Protein AF-A0A382CAE7-F1 (afdb_monomer_lite)

Sequence (51 aa):
MSDLLVSRKEHSFWMREALHLAEIARDDGEVPVGAIITCHDRIIGKGYNQR

Structure (mmCIF, N/CA/C/O backbone):
data_AF-A0A382CAE7-F1
#
_entry.id   AF-A0A382CAE7-F1
#
loop_
_atom_site.group_PDB
_atom_site.id
_atom_site.type_symbol
_atom_site.label_atom_id
_atom_site.label_alt_id
_atom_site.label_comp_id
_atom_site.label_asym_id
_atom_site.label_entity_id
_atom_site.label_seq_id
_atom_site.pdbx_PDB_ins_code
_atom_site.Cartn_x
_atom_site.Cartn_y
_atom_site.Cartn_z
_atom_site.occupancy
_atom_site.B_iso_or_equiv
_atom_site.auth_seq_id
_atom_site.auth_comp_id
_atom_site.auth_asym_id
_atom_site.auth_atom_id
_atom_site.pdbx_PDB_model_num
ATOM 1 N N . MET A 1 1 ? 19.977 -12.266 -17.188 1.00 52.28 1 MET A N 1
ATOM 2 C CA . MET A 1 1 ? 19.198 -12.906 -16.098 1.00 52.28 1 MET A CA 1
ATOM 3 C C . MET A 1 1 ? 18.839 -11.939 -14.963 1.00 52.28 1 MET A C 1
ATOM 5 O O . MET A 1 1 ? 17.874 -12.216 -14.270 1.00 52.28 1 MET A O 1
ATOM 9 N N . SER A 1 2 ? 19.528 -10.800 -14.797 1.00 58.19 2 SER A N 1
ATOM 10 C CA . SER A 1 2 ? 19.187 -9.730 -13.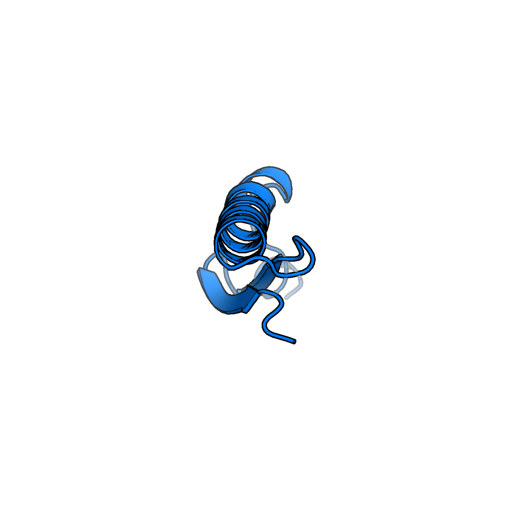835 1.00 58.19 2 SER A CA 1
ATOM 11 C C . SER A 1 2 ? 17.823 -9.072 -14.077 1.00 58.19 2 SER A C 1
ATOM 13 O O . SER A 1 2 ? 17.117 -8.738 -13.131 1.00 58.19 2 SER A O 1
ATOM 15 N N . ASP A 1 3 ? 17.429 -8.938 -15.343 1.00 60.44 3 ASP A N 1
ATOM 16 C CA . ASP A 1 3 ? 16.285 -8.102 -15.740 1.00 60.44 3 ASP A CA 1
ATOM 17 C C . ASP A 1 3 ? 14.919 -8.745 -15.469 1.00 60.44 3 ASP A C 1
ATOM 19 O O . ASP A 1 3 ? 13.885 -8.107 -15.640 1.00 60.44 3 ASP A O 1
ATOM 23 N N . LEU A 1 4 ? 14.896 -10.014 -15.047 1.00 60.00 4 LEU A N 1
ATOM 24 C CA . LEU A 1 4 ? 13.661 -10.703 -14.665 1.00 60.00 4 LEU A CA 1
ATOM 25 C C . LEU A 1 4 ? 13.211 -10.323 -13.246 1.00 60.00 4 LEU A C 1
ATOM 27 O O . LEU A 1 4 ? 12.019 -10.330 -12.959 1.00 60.00 4 LEU A O 1
ATOM 31 N N . LEU A 1 5 ? 14.140 -9.958 -12.357 1.00 62.91 5 LEU A N 1
ATOM 32 C CA . LEU A 1 5 ? 13.819 -9.683 -10.950 1.00 62.91 5 LEU A CA 1
ATOM 33 C C . LEU A 1 5 ? 13.584 -8.199 -10.655 1.00 62.91 5 LEU A C 1
ATOM 35 O O . LEU A 1 5 ? 12.933 -7.872 -9.665 1.00 62.91 5 LEU A O 1
ATOM 39 N N . VAL A 1 6 ? 14.088 -7.299 -11.501 1.00 69.81 6 VAL A N 1
ATOM 40 C CA . VAL A 1 6 ? 13.997 -5.856 -11.267 1.00 69.81 6 VAL A CA 1
ATOM 41 C C . VAL A 1 6 ? 12.773 -5.289 -11.981 1.00 69.81 6 VAL A C 1
ATOM 43 O O . VAL A 1 6 ? 12.640 -5.386 -13.198 1.00 69.81 6 VAL A O 1
ATOM 46 N N . SER A 1 7 ? 11.873 -4.682 -11.207 1.00 76.19 7 SER A N 1
ATOM 47 C CA . SER A 1 7 ? 10.763 -3.891 -11.743 1.00 76.19 7 SER A CA 1
ATOM 48 C C . SER A 1 7 ? 11.299 -2.768 -12.633 1.00 76.19 7 SER A C 1
ATOM 50 O O . SER A 1 7 ? 12.166 -2.007 -12.214 1.00 76.19 7 SER A O 1
ATOM 52 N N . ARG A 1 8 ? 10.722 -2.600 -13.826 1.00 82.88 8 ARG A N 1
ATOM 53 C CA . ARG A 1 8 ? 10.996 -1.458 -14.717 1.00 82.88 8 ARG A CA 1
ATOM 54 C C . ARG A 1 8 ? 10.315 -0.173 -14.257 1.00 82.88 8 ARG A C 1
ATOM 56 O O . ARG A 1 8 ? 10.538 0.884 -14.838 1.00 82.88 8 ARG A O 1
ATOM 63 N N . LYS A 1 9 ? 9.439 -0.260 -13.254 1.00 86.38 9 LYS A N 1
ATOM 64 C CA . LYS A 1 9 ? 8.799 0.899 -12.628 1.00 86.38 9 LYS A CA 1
ATOM 65 C C . LYS A 1 9 ? 9.581 1.360 -11.406 1.00 86.38 9 LYS A C 1
ATOM 67 O O . LYS A 1 9 ? 10.006 0.531 -10.601 1.00 86.38 9 LYS A O 1
ATOM 72 N N . GLU A 1 10 ? 9.640 2.676 -11.239 1.00 91.81 10 GLU A N 1
ATOM 73 C CA . GLU A 1 10 ? 10.152 3.342 -10.042 1.00 91.81 10 GLU A CA 1
ATOM 74 C C . GLU A 1 10 ? 9.442 2.868 -8.770 1.00 91.81 10 GLU A C 1
ATOM 76 O O . GLU A 1 10 ? 8.227 2.650 -8.766 1.00 91.81 10 GLU A O 1
ATOM 81 N N . HIS A 1 11 ? 10.164 2.793 -7.651 1.00 92.38 11 HIS A N 1
ATOM 82 C CA . HIS A 1 11 ? 9.574 2.416 -6.361 1.00 92.38 11 HIS A CA 1
ATOM 83 C C . HIS A 1 11 ? 8.405 3.328 -5.962 1.00 92.38 11 HIS A C 1
ATOM 85 O O . HIS A 1 11 ? 7.397 2.846 -5.447 1.00 92.38 11 HIS A O 1
ATOM 91 N N . SER A 1 12 ? 8.477 4.623 -6.278 1.00 95.44 12 SER A N 1
ATOM 92 C CA . SER A 1 12 ? 7.399 5.586 -6.021 1.00 95.44 12 SER A CA 1
ATOM 93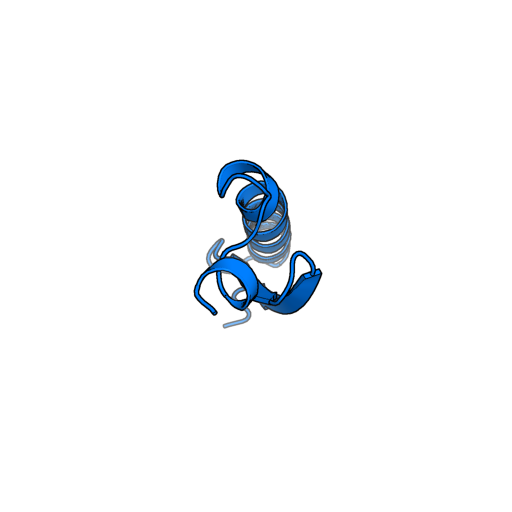 C C . SER A 1 12 ? 6.098 5.255 -6.762 1.00 95.44 12 SER A C 1
ATOM 95 O O . SER A 1 12 ? 5.024 5.635 -6.303 1.00 95.44 12 SER A O 1
ATOM 97 N N . PHE A 1 13 ? 6.160 4.540 -7.896 1.00 95.94 13 PHE A N 1
ATOM 98 C CA . PHE A 1 13 ? 4.958 4.041 -8.572 1.00 95.94 13 PHE A CA 1
ATOM 99 C C . PHE A 1 13 ? 4.222 3.028 -7.694 1.00 95.94 13 PHE A C 1
ATOM 101 O O . PHE A 1 13 ? 3.007 3.116 -7.534 1.00 95.94 13 PHE A O 1
ATOM 108 N N . TRP A 1 14 ? 4.972 2.085 -7.127 1.00 96.75 14 TRP A N 1
ATOM 109 C CA . TRP A 1 14 ? 4.461 1.014 -6.279 1.00 96.75 14 TRP A CA 1
ATOM 110 C C . TRP A 1 14 ? 4.018 1.526 -4.911 1.00 96.75 14 TRP A C 1
ATOM 112 O O . TRP A 1 14 ? 2.964 1.136 -4.419 1.00 96.75 14 TRP A O 1
ATOM 122 N N . MET A 1 15 ? 4.773 2.459 -4.334 1.00 97.94 15 MET A N 1
ATOM 123 C CA . MET A 1 15 ? 4.501 2.997 -3.003 1.00 97.94 15 MET A CA 1
ATOM 124 C C . MET A 1 15 ? 3.124 3.663 -2.891 1.00 97.94 15 MET A C 1
ATOM 126 O O . MET A 1 15 ? 2.515 3.604 -1.830 1.00 97.94 15 MET A O 1
ATOM 130 N N . ARG A 1 16 ? 2.582 4.229 -3.980 1.00 97.94 16 ARG A N 1
ATOM 131 C CA . ARG A 1 16 ? 1.212 4.776 -3.978 1.00 97.94 16 ARG A CA 1
ATOM 132 C C . ARG A 1 16 ? 0.162 3.738 -3.584 1.00 97.94 16 ARG A C 1
ATOM 134 O O . ARG A 1 16 ? -0.764 4.069 -2.859 1.00 97.94 16 ARG A O 1
ATOM 141 N N . GLU A 1 17 ? 0.329 2.493 -4.020 1.00 98.44 17 GLU A N 1
ATOM 142 C CA . GLU A 1 17 ? -0.585 1.410 -3.653 1.00 98.44 17 GLU A CA 1
ATOM 143 C C . GLU A 1 17 ? -0.433 1.019 -2.177 1.00 98.44 17 GLU A C 1
ATOM 145 O O . GLU A 1 17 ? -1.424 0.806 -1.487 1.00 98.44 17 GLU A O 1
ATOM 150 N N . ALA A 1 18 ? 0.802 0.953 -1.671 1.00 98.69 18 ALA A N 1
ATOM 151 C CA . ALA A 1 18 ? 1.056 0.662 -0.259 1.00 98.69 18 ALA A CA 1
ATOM 152 C C . ALA A 1 18 ? 0.499 1.761 0.663 1.00 98.69 18 ALA A C 1
ATOM 154 O O . ALA A 1 18 ? -0.062 1.456 1.710 1.00 98.69 18 ALA A O 1
ATOM 155 N N . LEU A 1 19 ? 0.602 3.029 0.253 1.00 98.75 19 LEU A N 1
ATOM 156 C CA . LEU A 1 19 ? 0.013 4.158 0.975 1.00 98.75 19 LEU A CA 1
ATOM 157 C C . LEU A 1 19 ? -1.516 4.116 0.950 1.00 98.75 19 LEU A C 1
ATOM 159 O O . LEU A 1 19 ? -2.129 4.335 1.986 1.00 98.75 19 LEU A O 1
ATOM 163 N N . HIS A 1 20 ? -2.129 3.756 -0.181 1.00 98.75 20 HIS A N 1
ATOM 164 C CA . HIS A 1 20 ? -3.577 3.557 -0.246 1.00 98.75 20 HIS A CA 1
ATOM 165 C C . HIS A 1 20 ? -4.050 2.458 0.723 1.00 98.75 20 HIS A C 1
ATOM 167 O O . HIS A 1 20 ? -5.023 2.632 1.445 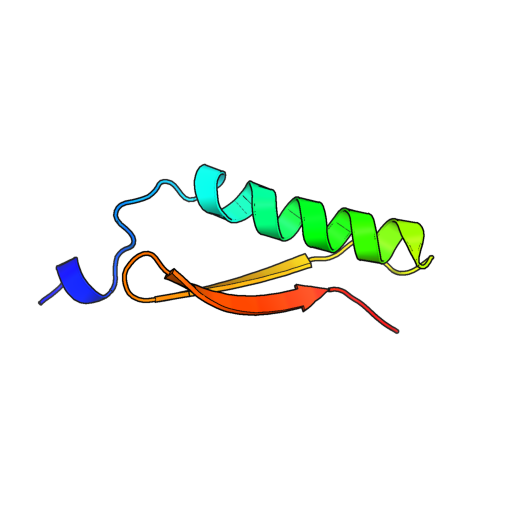1.00 98.75 20 HIS A O 1
ATOM 173 N N . LEU A 1 21 ? -3.319 1.344 0.813 1.00 98.81 21 LEU A N 1
ATOM 174 C CA . LEU A 1 21 ? -3.595 0.284 1.790 1.00 98.81 21 LEU A CA 1
ATOM 175 C C . LEU A 1 21 ? -3.434 0.768 3.245 1.00 98.81 21 LEU A C 1
ATOM 177 O O . LEU A 1 21 ? -4.206 0.370 4.113 1.00 98.81 21 LEU A O 1
ATOM 181 N N . ALA A 1 22 ? -2.466 1.646 3.515 1.00 98.81 22 ALA A N 1
ATOM 182 C CA . ALA A 1 22 ? -2.301 2.272 4.827 1.00 98.81 22 ALA A CA 1
ATOM 183 C C . ALA A 1 22 ? -3.446 3.245 5.172 1.00 98.81 22 ALA A C 1
ATOM 185 O O . ALA A 1 22 ? -3.808 3.362 6.341 1.00 98.81 22 ALA A O 1
ATOM 186 N N . GLU A 1 23 ? -4.027 3.928 4.179 1.00 98.75 23 GLU A N 1
ATOM 187 C CA . GLU A 1 23 ? -5.236 4.744 4.362 1.00 98.75 23 GLU A CA 1
ATOM 188 C C . GLU A 1 23 ? -6.434 3.877 4.745 1.00 98.75 23 GLU A C 1
ATOM 190 O O . GLU A 1 23 ? -7.147 4.238 5.672 1.00 98.75 23 GLU A O 1
ATOM 195 N N . ILE A 1 24 ? -6.603 2.708 4.117 1.00 98.56 24 ILE A N 1
ATOM 196 C CA . ILE A 1 24 ? -7.653 1.750 4.502 1.00 98.56 24 ILE A CA 1
ATOM 197 C C . ILE A 1 24 ? -7.466 1.311 5.959 1.00 98.56 24 ILE A C 1
ATOM 199 O O . ILE A 1 24 ? -8.410 1.392 6.735 1.00 98.56 24 ILE A O 1
ATOM 203 N N . ALA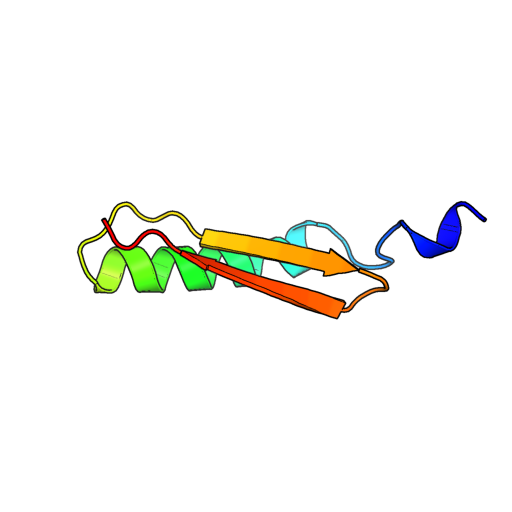 A 1 25 ? -6.244 0.930 6.360 1.00 98.69 25 ALA A N 1
ATOM 204 C CA . ALA A 1 25 ? -5.952 0.596 7.758 1.00 98.69 25 ALA A CA 1
ATOM 205 C C . ALA A 1 25 ? -6.345 1.739 8.708 1.00 98.69 25 ALA A C 1
ATOM 207 O O . ALA A 1 25 ? -7.031 1.524 9.702 1.00 98.69 25 ALA A O 1
ATOM 208 N N . ARG A 1 26 ? -5.957 2.976 8.379 1.00 98.50 26 ARG A N 1
ATOM 209 C CA . ARG A 1 26 ? -6.318 4.156 9.175 1.00 98.50 26 ARG A CA 1
ATOM 210 C C . ARG A 1 26 ? -7.833 4.309 9.307 1.00 98.50 26 ARG A C 1
ATOM 212 O O . ARG A 1 26 ? -8.315 4.616 10.395 1.00 98.50 26 ARG A O 1
ATOM 219 N N . ASP A 1 27 ? -8.559 4.146 8.207 1.00 98.44 27 ASP A N 1
ATOM 220 C CA . ASP A 1 27 ? -10.009 4.329 8.157 1.00 98.44 27 ASP A CA 1
ATOM 221 C C . ASP A 1 27 ? -10.744 3.208 8.926 1.00 98.44 27 ASP A C 1
ATOM 223 O O . ASP A 1 27 ? -11.788 3.465 9.526 1.00 98.44 27 ASP A O 1
ATOM 227 N N . ASP A 1 28 ? -10.141 2.016 9.016 1.00 98.12 28 ASP A N 1
ATOM 228 C CA . ASP A 1 28 ? -10.575 0.897 9.868 1.00 98.12 28 ASP A CA 1
ATOM 229 C C . ASP A 1 28 ? -10.195 1.085 11.361 1.00 98.12 28 ASP A C 1
ATOM 231 O O . ASP A 1 28 ? -10.579 0.280 12.209 1.00 98.12 28 ASP A O 1
ATOM 235 N N . GLY A 1 29 ? -9.472 2.156 11.715 1.00 97.69 29 GLY A N 1
ATOM 236 C CA . GLY A 1 29 ? -9.009 2.437 13.083 1.00 97.69 29 GLY A CA 1
ATOM 237 C C . GLY A 1 29 ? -7.720 1.710 13.486 1.00 97.69 29 GLY A C 1
ATOM 238 O O . GLY A 1 29 ? -7.329 1.743 14.653 1.00 97.69 29 GLY A O 1
ATOM 239 N N . GLU A 1 30 ? -7.052 1.079 12.524 1.00 98.62 30 GLU A N 1
ATOM 240 C CA . GLU A 1 30 ? -5.829 0.299 12.684 1.00 98.62 30 GLU A CA 1
ATOM 241 C C . GLU A 1 30 ? -4.565 1.163 12.552 1.00 98.62 30 GLU A C 1
ATOM 243 O O . GLU A 1 30 ? -4.586 2.298 12.060 1.00 98.62 30 GLU A O 1
ATOM 248 N N . VAL A 1 31 ? -3.410 0.615 12.955 1.00 98.38 31 VAL A N 1
ATOM 249 C CA . VAL A 1 31 ? -2.114 1.266 12.698 1.00 98.38 31 VAL A CA 1
ATOM 250 C C . VAL A 1 31 ? -1.917 1.412 11.177 1.00 98.38 31 VAL A C 1
ATOM 252 O O . VAL A 1 31 ? -1.974 0.410 10.464 1.00 98.38 31 VAL A O 1
ATOM 255 N N . PRO A 1 32 ? -1.644 2.620 10.644 1.00 98.56 32 PRO A N 1
ATOM 256 C CA . PRO A 1 32 ? -1.670 2.892 9.206 1.00 98.56 32 PRO A CA 1
A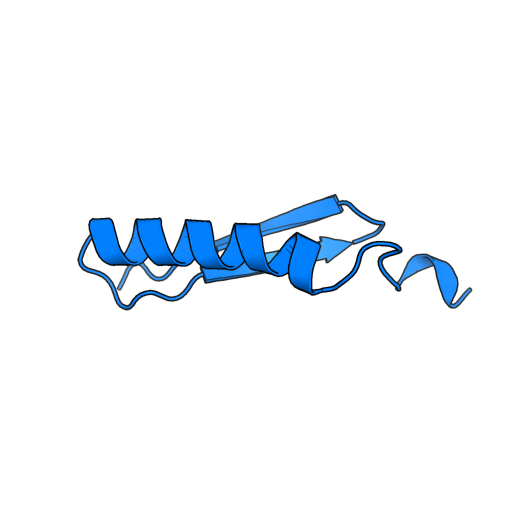TOM 257 C C . PRO A 1 32 ? -0.435 2.337 8.484 1.00 98.56 32 PRO A C 1
ATOM 259 O O . PRO A 1 32 ? 0.497 3.065 8.137 1.00 98.56 32 PRO A O 1
ATOM 262 N N . VAL A 1 33 ? -0.422 1.026 8.258 1.00 98.50 33 VAL A N 1
ATOM 263 C CA . VAL A 1 33 ? 0.641 0.302 7.555 1.00 98.50 33 VAL A CA 1
ATOM 264 C C . VAL A 1 33 ? 0.027 -0.486 6.409 1.00 98.50 33 VAL A C 1
ATOM 266 O O . VAL A 1 33 ? -0.893 -1.274 6.612 1.00 98.50 33 VAL A O 1
ATOM 269 N N . GLY A 1 34 ? 0.580 -0.304 5.212 1.00 98.56 34 GLY A N 1
ATOM 270 C CA . GLY A 1 34 ? 0.239 -1.056 4.011 1.00 98.56 34 GLY A CA 1
ATOM 271 C C . GLY A 1 34 ? 1.491 -1.605 3.332 1.00 98.56 34 GLY A C 1
ATOM 272 O O . GLY A 1 34 ? 2.572 -1.022 3.421 1.00 98.56 34 GLY A O 1
ATOM 273 N N . ALA A 1 35 ? 1.355 -2.745 2.659 1.00 98.56 35 ALA A N 1
ATOM 274 C CA . ALA A 1 35 ? 2.453 -3.436 1.997 1.00 98.56 35 ALA A CA 1
ATOM 275 C C . ALA A 1 35 ? 1.995 -4.125 0.709 1.00 98.56 35 ALA A C 1
ATOM 277 O O . ALA A 1 35 ? 0.865 -4.606 0.594 1.00 98.56 35 ALA A O 1
ATOM 278 N N . ILE A 1 36 ? 2.912 -4.218 -0.254 1.00 98.31 36 ILE A N 1
ATOM 279 C CA . ILE A 1 36 ? 2.715 -4.936 -1.513 1.00 98.31 36 ILE A CA 1
ATOM 280 C C . ILE A 1 36 ? 3.945 -5.777 -1.855 1.00 98.31 36 ILE A C 1
ATOM 282 O O . ILE A 1 36 ? 5.068 -5.426 -1.501 1.00 98.31 36 ILE A O 1
ATOM 286 N N . ILE A 1 37 ? 3.729 -6.866 -2.589 1.00 97.06 37 ILE A N 1
ATOM 287 C CA . ILE A 1 37 ? 4.789 -7.698 -3.169 1.00 97.06 37 ILE A CA 1
ATOM 288 C C . ILE A 1 37 ? 4.667 -7.608 -4.684 1.00 97.06 37 ILE A C 1
ATOM 290 O O . ILE A 1 37 ? 3.578 -7.818 -5.228 1.00 97.06 37 ILE A O 1
ATOM 294 N N . THR A 1 38 ? 5.771 -7.314 -5.370 1.00 94.38 38 THR A N 1
ATOM 295 C CA . THR A 1 38 ? 5.805 -7.215 -6.832 1.00 94.38 38 THR A CA 1
ATOM 296 C C . THR A 1 38 ? 6.734 -8.250 -7.457 1.00 94.38 38 THR A C 1
ATOM 298 O O . THR A 1 38 ? 7.723 -8.670 -6.863 1.00 94.38 38 THR A O 1
ATOM 301 N N . CYS A 1 39 ? 6.387 -8.700 -8.661 1.00 91.94 39 CYS A N 1
ATOM 302 C CA . CYS A 1 39 ? 7.183 -9.610 -9.479 1.00 91.94 39 CYS A CA 1
ATOM 303 C C . CYS A 1 39 ? 6.859 -9.346 -10.955 1.00 91.94 39 CYS A C 1
ATOM 305 O O . CYS A 1 39 ? 5.684 -9.231 -11.310 1.00 91.94 39 CYS A O 1
ATOM 307 N N . HIS A 1 40 ? 7.880 -9.215 -11.809 1.00 90.19 40 HIS A N 1
ATOM 308 C CA . HIS A 1 40 ? 7.727 -8.946 -13.249 1.00 90.19 40 HIS A CA 1
ATOM 309 C C . HIS A 1 40 ? 6.731 -7.807 -13.577 1.00 90.19 40 HIS A C 1
ATOM 311 O O . HIS A 1 40 ? 5.785 -7.991 -14.344 1.00 90.19 40 HIS A O 1
ATOM 317 N N . ASP A 1 41 ? 6.922 -6.626 -12.978 1.00 91.38 41 ASP A N 1
ATOM 318 C CA . ASP A 1 41 ? 6.062 -5.438 -13.145 1.00 91.38 41 ASP A CA 1
ATOM 319 C C . ASP A 1 41 ? 4.584 -5.618 -12.741 1.00 91.38 41 ASP A C 1
ATOM 321 O O . ASP A 1 41 ? 3.711 -4.862 -13.184 1.00 91.38 41 ASP A O 1
ATOM 325 N N . ARG A 1 42 ? 4.280 -6.604 -11.891 1.00 92.75 42 ARG A N 1
ATOM 326 C CA . ARG A 1 42 ? 2.925 -6.888 -11.400 1.00 92.75 42 ARG A CA 1
ATOM 327 C C . ARG A 1 42 ? 2.908 -7.004 -9.887 1.00 92.75 42 ARG A C 1
ATOM 329 O O . ARG A 1 42 ? 3.872 -7.471 -9.292 1.00 92.75 42 ARG A O 1
ATOM 336 N N . ILE A 1 43 ? 1.793 -6.619 -9.276 1.00 96.06 43 ILE A N 1
ATOM 337 C CA . ILE A 1 43 ? 1.538 -6.884 -7.858 1.00 96.06 43 ILE A CA 1
ATOM 338 C C . ILE A 1 43 ? 1.034 -8.319 -7.733 1.00 96.06 43 ILE A C 1
ATOM 340 O O . ILE A 1 43 ? 0.064 -8.684 -8.394 1.00 96.06 43 ILE A O 1
ATOM 344 N N . ILE A 1 44 ? 1.691 -9.110 -6.892 1.00 97.38 44 ILE A N 1
ATOM 345 C CA . ILE A 1 44 ? 1.322 -10.500 -6.591 1.00 97.38 44 ILE A CA 1
ATOM 346 C C . ILE A 1 44 ? 0.819 -10.681 -5.153 1.00 97.38 44 ILE A C 1
ATOM 348 O O . ILE A 1 44 ? 0.319 -11.746 -4.812 1.00 97.38 44 ILE A O 1
ATOM 352 N N . GLY A 1 45 ? 0.920 -9.645 -4.316 1.00 98.31 45 GLY A N 1
ATOM 353 C CA . GLY A 1 45 ? 0.384 -9.636 -2.958 1.00 98.31 45 GLY A CA 1
ATOM 354 C C . GLY A 1 45 ? 0.127 -8.214 -2.468 1.00 98.31 45 GLY A C 1
ATOM 355 O O . GLY A 1 45 ? 0.852 -7.292 -2.844 1.00 98.31 45 GLY A O 1
ATOM 356 N N . LYS A 1 46 ? -0.910 -8.052 -1.644 1.00 98.62 46 LYS A N 1
ATOM 357 C CA . LYS A 1 46 ? -1.314 -6.798 -0.994 1.00 98.62 46 LYS A CA 1
ATOM 358 C C . LYS A 1 46 ? -1.741 -7.098 0.440 1.00 98.62 46 LYS A C 1
ATOM 360 O O . LYS A 1 46 ? -2.322 -8.153 0.681 1.00 98.62 46 LYS A O 1
ATOM 365 N N . GLY A 1 47 ? -1.486 -6.178 1.361 1.00 98.44 47 GLY A N 1
ATOM 366 C CA . GLY A 1 47 ? -1.937 -6.291 2.745 1.00 98.44 47 GLY A CA 1
ATOM 367 C C . GLY A 1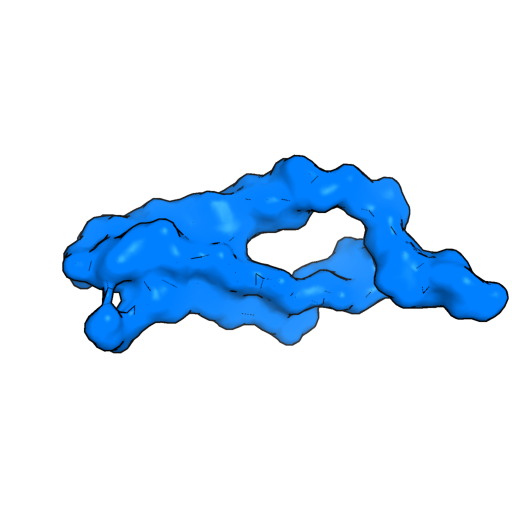 47 ? -1.842 -4.972 3.501 1.00 98.44 47 GLY A C 1
ATOM 368 O O . GLY A 1 47 ? -1.115 -4.067 3.091 1.00 98.44 47 GLY A O 1
ATOM 369 N N . TYR A 1 48 ? -2.581 -4.883 4.602 1.00 98.75 48 TYR A N 1
ATOM 370 C CA . TYR A 1 48 ? -2.576 -3.760 5.535 1.00 98.75 48 TYR A CA 1
ATOM 371 C C . TYR A 1 48 ? -2.775 -4.263 6.974 1.00 98.75 48 TYR A C 1
ATOM 373 O O . TYR A 1 48 ? -3.137 -5.429 7.156 1.00 98.75 48 TYR A O 1
ATOM 381 N N . ASN A 1 49 ? -2.476 -3.442 7.986 1.00 98.50 49 ASN A N 1
ATOM 382 C CA . ASN A 1 49 ? -2.651 -3.835 9.392 1.00 98.50 49 ASN A CA 1
ATOM 383 C C . ASN A 1 49 ? -4.132 -4.052 9.744 1.00 98.50 49 ASN A C 1
ATOM 385 O O . ASN A 1 49 ? -4.978 -3.292 9.293 1.00 98.50 49 ASN A O 1
ATOM 389 N N . GLN A 1 50 ? -4.435 -5.077 10.543 1.00 95.00 50 GLN A N 1
ATOM 390 C CA . GLN A 1 50 ? -5.806 -5.482 10.914 1.00 95.00 50 GLN A CA 1
ATOM 391 C C . GLN A 1 50 ? -5.872 -5.998 12.371 1.00 95.00 50 GLN A C 1
ATOM 393 O O . GLN A 1 50 ? -6.594 -6.958 12.653 1.00 95.00 50 GLN A O 1
ATOM 398 N N . ARG A 1 51 ? -4.997 -5.501 13.254 1.00 83.88 51 ARG A N 1
ATOM 399 C CA . ARG A 1 51 ? -4.837 -5.955 14.643 1.00 83.88 51 ARG A CA 1
ATOM 400 C C . ARG A 1 51 ? -4.347 -4.853 15.570 1.00 83.88 51 ARG A C 1
ATOM 402 O O . ARG A 1 51 ? -3.368 -4.166 15.186 1.00 83.88 51 ARG A O 1
#

Radius of gyration: 12.68 Å; chains: 1; bounding box: 30×18×31 Å

Secondary structure (DSSP, 8-state):
-GGGTS-SS-HHHHHHHHHHHHHHHHHTTS---EEEEEETTEEEEEEE---

pLDDT: mean 91.58, std 12.35, range [52.28, 98.81]

Foldseek 3Di:
DVVQADAPDDPVVVVVQQQVLLVVCVVVVHRSGKDFDDGRNDTPDIHGDDD

InterPro domains:
  IPR002125 Cytidine and deoxycytidylate deaminase domain [PF00383] (9-51)
  IPR002125 Cytidine and deoxycytidylate deaminase domain [PS51747] (9-51)
  IPR016193 Cytidine deaminase-like [SSF53927] (10-51)

Organism: NCBI:txid408172